Protein AF-A0A329S302-F1 (afdb_monomer)

Sequence (84 aa):
MLMQMMAVQQKAMQHQQQQLQAFLEHQTRAQNELFEKQARASRQRSKAGPPKLNGTAKEDLELWRFQIEAHFSSYAVERDSNDS

Mean predicted aligned error: 14.02 Å

Organism: NCBI:txid29920

Solvent-accessible surface area (backbone atoms only — not comparable to full-atom values): 4965 Å² total; per-residue (Å²): 108,69,70,58,53,50,53,51,52,52,51,51,51,53,51,51,51,52,53,52,50,55,48,50,55,50,50,52,52,55,50,49,53,52,50,50,53,51,52,50,53,54,51,50,56,54,70,45,75,76,81,81,85,87,86,52,96,84,62,58,65,67,62,50,50,52,53,43,53,58,43,53,59,60,58,62,58,56,58,66,63,73,76,112

Radius of gyration: 26.3 Å; Cα contacts (8 Å, |Δi|>4): 14; chains: 1; bounding box: 63×18×69 Å

Secon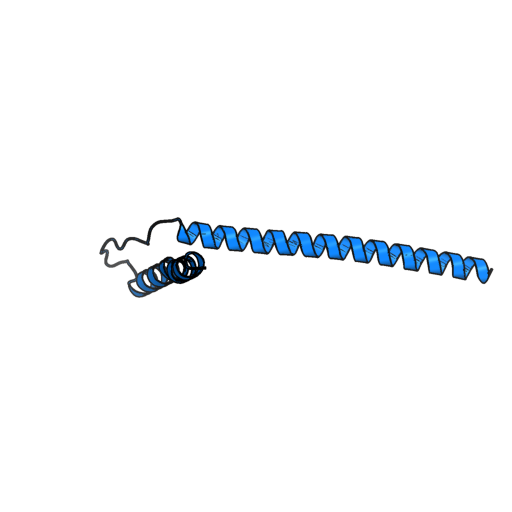dary structure (DSSP, 8-state):
-HHHHHHHHHHHHHHHHHHHHHHHHHHHHHHHHHHHHHHHHHHHHHHSPPPPP---TT--HHHHHHHHHHHHHHHHHHHHHT--

pLDDT: mean 79.04, std 13.25, range [45.03, 95.69]

Structure (mmCIF, N/CA/C/O backbone):
data_AF-A0A329S302-F1
#
_entry.id   AF-A0A329S302-F1
#
loop_
_atom_site.group_PDB
_atom_site.id
_atom_site.type_symbol
_atom_site.label_atom_id
_atom_site.label_alt_id
_atom_site.label_comp_id
_atom_site.label_asym_id
_atom_site.label_entity_id
_atom_site.label_seq_id
_atom_site.pdbx_PDB_ins_code
_atom_site.Cartn_x
_atom_site.Cartn_y
_atom_site.Cartn_z
_atom_site.occupancy
_atom_site.B_iso_or_equiv
_atom_site.auth_seq_id
_atom_site.auth_comp_id
_atom_site.auth_asym_id
_atom_site.auth_atom_id
_atom_site.pdbx_PDB_model_num
ATOM 1 N N . MET A 1 1 ? 43.345 -5.159 -35.232 1.00 71.25 1 MET A N 1
ATOM 2 C CA . MET A 1 1 ? 43.089 -5.272 -33.775 1.00 71.25 1 MET A CA 1
ATOM 3 C C . MET A 1 1 ? 42.148 -4.194 -33.242 1.00 71.25 1 MET A C 1
ATOM 5 O O . MET A 1 1 ? 41.146 -4.567 -32.654 1.00 71.25 1 MET A O 1
ATOM 9 N N . LEU A 1 2 ? 42.393 -2.896 -33.473 1.00 83.12 2 LEU A N 1
ATOM 10 C CA . LEU A 1 2 ? 41.554 -1.790 -32.958 1.00 83.12 2 LEU A CA 1
ATOM 11 C C . LEU A 1 2 ? 40.049 -1.916 -33.272 1.00 83.12 2 LEU A C 1
ATOM 13 O O . LEU A 1 2 ? 39.223 -1.803 -32.374 1.00 83.12 2 LEU A O 1
ATOM 17 N N . MET A 1 3 ? 39.695 -2.239 -34.519 1.00 82.00 3 MET A N 1
ATOM 18 C CA . MET A 1 3 ? 38.298 -2.442 -34.945 1.00 82.00 3 MET A CA 1
ATOM 19 C C . MET A 1 3 ? 37.604 -3.594 -34.199 1.00 82.00 3 MET A C 1
ATOM 21 O O . MET A 1 3 ? 36.430 -3.510 -33.857 1.00 82.00 3 MET A O 1
ATOM 25 N N . GLN A 1 4 ? 38.350 -4.665 -33.915 1.00 79.31 4 GLN A N 1
ATOM 26 C CA . GLN A 1 4 ? 37.842 -5.834 -33.201 1.00 79.31 4 GLN A CA 1
ATOM 27 C C . GLN A 1 4 ? 37.665 -5.528 -31.708 1.00 79.31 4 GLN A C 1
ATOM 29 O O . GLN A 1 4 ? 36.668 -5.931 -31.119 1.00 79.31 4 GLN A O 1
ATOM 34 N N . MET A 1 5 ? 38.574 -4.743 -31.121 1.00 84.75 5 MET A N 1
ATOM 35 C CA . MET A 1 5 ? 38.457 -4.267 -29.741 1.00 84.75 5 MET A CA 1
ATOM 36 C C . MET A 1 5 ? 37.239 -3.345 -29.562 1.00 84.75 5 MET A C 1
ATOM 38 O O . MET A 1 5 ? 36.469 -3.536 -28.625 1.00 84.75 5 MET A O 1
ATOM 42 N N . MET A 1 6 ? 37.003 -2.421 -30.504 1.00 85.94 6 MET A N 1
ATOM 43 C CA . MET A 1 6 ? 35.805 -1.570 -30.511 1.00 85.94 6 MET A CA 1
ATOM 44 C C . MET A 1 6 ? 34.517 -2.392 -30.630 1.00 85.94 6 MET A C 1
ATOM 46 O O . MET A 1 6 ? 33.575 -2.164 -29.879 1.00 85.94 6 MET A O 1
ATOM 50 N N . ALA A 1 7 ? 34.482 -3.389 -31.520 1.00 85.50 7 ALA A N 1
ATOM 51 C CA . ALA A 1 7 ? 33.313 -4.252 -31.685 1.00 85.50 7 ALA A CA 1
ATOM 52 C C . ALA A 1 7 ? 33.009 -5.083 -30.424 1.00 85.50 7 ALA A C 1
ATOM 54 O O . ALA A 1 7 ? 31.846 -5.263 -30.059 1.00 85.50 7 ALA A O 1
ATOM 55 N N . VAL A 1 8 ? 34.045 -5.572 -29.735 1.00 88.25 8 VAL A N 1
ATOM 56 C CA . VAL A 1 8 ? 33.896 -6.281 -28.455 1.00 88.25 8 VAL A CA 1
ATOM 57 C C . VAL A 1 8 ? 33.400 -5.333 -27.364 1.00 88.25 8 VAL A C 1
ATOM 59 O O . VAL A 1 8 ? 32.469 -5.681 -26.641 1.00 88.25 8 VAL A O 1
ATOM 62 N N . GLN A 1 9 ? 33.950 -4.120 -27.280 1.00 85.94 9 GLN A N 1
ATOM 63 C CA . GLN A 1 9 ? 33.516 -3.107 -26.316 1.00 85.94 9 GLN A CA 1
ATOM 64 C C . GLN A 1 9 ? 32.054 -2.696 -26.541 1.00 85.94 9 GLN A C 1
ATOM 66 O O . GLN A 1 9 ? 31.286 -2.584 -25.587 1.00 85.94 9 GLN A O 1
ATOM 71 N N . GLN A 1 10 ? 31.644 -2.533 -27.798 1.00 86.19 10 GLN A N 1
ATOM 72 C CA . GLN A 1 10 ? 30.276 -2.170 -28.157 1.00 86.19 10 GLN A CA 1
ATOM 73 C C . GLN A 1 10 ? 29.283 -3.287 -27.798 1.00 86.19 10 GLN A C 1
ATOM 75 O O . GLN A 1 10 ? 28.231 -3.012 -27.222 1.00 86.19 10 GLN A O 1
ATOM 80 N N . LYS A 1 11 ? 29.647 -4.555 -28.042 1.00 85.69 11 LYS A N 1
ATOM 81 C CA . LYS A 1 11 ? 28.854 -5.713 -27.596 1.00 85.69 11 LYS A CA 1
ATOM 82 C C . LYS A 1 11 ? 28.768 -5.812 -26.074 1.00 85.69 11 LYS A C 1
ATOM 84 O O . LYS A 1 11 ? 27.692 -6.085 -25.552 1.00 85.69 11 LYS A O 1
ATOM 89 N N . ALA A 1 12 ? 29.870 -5.575 -25.364 1.00 87.88 12 ALA A N 1
ATOM 90 C CA . ALA A 1 12 ? 29.884 -5.591 -23.903 1.00 87.88 12 ALA A CA 1
ATOM 91 C C . ALA A 1 12 ? 28.963 -4.507 -23.321 1.00 87.88 12 ALA A C 1
ATOM 93 O O . ALA A 1 12 ? 28.188 -4.785 -22.410 1.00 87.88 12 ALA A O 1
ATOM 94 N N . MET A 1 13 ? 28.980 -3.305 -23.903 1.00 88.50 13 MET A N 1
ATOM 95 C CA . MET A 1 13 ? 28.116 -2.200 -23.488 1.00 88.50 13 MET A CA 1
ATOM 96 C C . MET A 1 13 ? 26.632 -2.501 -23.748 1.00 88.50 13 MET A C 1
ATOM 98 O O . MET A 1 13 ? 25.799 -2.276 -22.872 1.00 88.50 13 MET A O 1
ATOM 102 N N . GLN A 1 14 ? 26.294 -3.073 -24.909 1.00 89.19 14 GLN A N 1
ATOM 103 C CA . GLN A 1 14 ? 24.923 -3.510 -25.205 1.00 89.19 14 GLN A 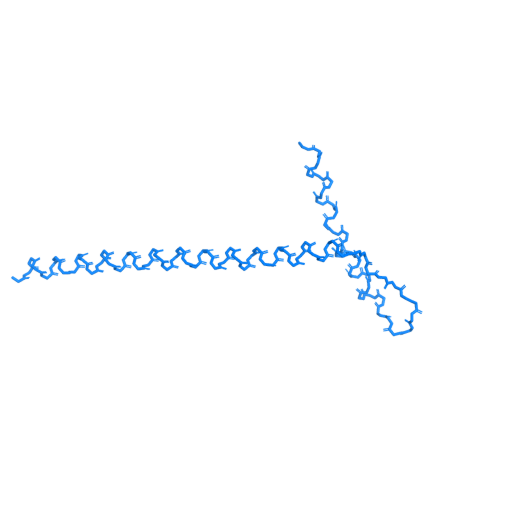CA 1
ATOM 104 C C . GLN A 1 14 ? 24.447 -4.596 -24.235 1.00 89.19 14 GLN A C 1
ATOM 106 O O . GLN A 1 14 ? 23.328 -4.531 -23.729 1.00 89.19 14 GLN A O 1
ATOM 111 N N . HIS A 1 15 ? 25.307 -5.568 -23.931 1.00 89.88 15 HIS A N 1
ATOM 112 C CA . HIS A 1 15 ? 24.977 -6.635 -22.993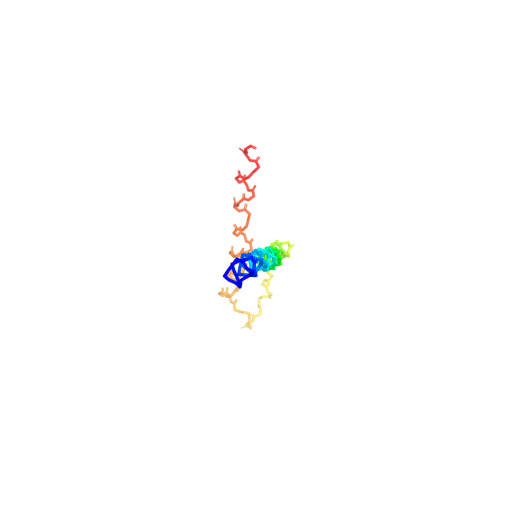 1.00 89.88 15 HIS A CA 1
ATOM 113 C C . HIS A 1 15 ? 24.766 -6.098 -21.571 1.00 89.88 15 HIS A C 1
ATOM 115 O O . HIS A 1 15 ? 23.800 -6.463 -20.907 1.00 89.88 15 HIS A O 1
ATOM 121 N N . GLN A 1 16 ? 25.618 -5.173 -21.124 1.00 90.25 16 GLN A N 1
ATOM 122 C CA . GLN A 1 16 ? 25.472 -4.517 -19.826 1.00 90.25 16 GLN A CA 1
ATOM 123 C C . GLN A 1 16 ? 24.169 -3.710 -19.739 1.00 90.25 16 GLN A C 1
ATOM 125 O O . GLN A 1 16 ? 23.490 -3.750 -18.715 1.00 90.25 16 GLN A O 1
ATOM 130 N N . GLN A 1 17 ? 23.788 -3.014 -20.813 1.00 91.19 17 GLN A N 1
ATOM 131 C CA . GLN A 1 17 ? 22.535 -2.261 -20.854 1.00 91.19 17 GLN A CA 1
ATOM 132 C C . GLN A 1 17 ? 21.314 -3.188 -20.744 1.00 91.19 17 GLN A C 1
ATOM 134 O O . GLN A 1 17 ? 20.393 -2.892 -19.987 1.00 91.19 17 GLN A O 1
ATOM 139 N N . GLN A 1 18 ? 21.335 -4.338 -21.425 1.00 92.50 18 GLN A N 1
ATOM 140 C CA . GLN A 1 18 ? 20.273 -5.345 -21.320 1.00 92.50 18 GLN A CA 1
ATOM 141 C C . GLN A 1 18 ? 20.176 -5.945 -19.912 1.00 92.50 18 GLN A C 1
ATOM 143 O O . GLN A 1 18 ? 19.076 -6.113 -19.388 1.00 92.50 18 GLN A O 1
ATOM 148 N N . GLN A 1 19 ? 21.312 -6.230 -19.271 1.00 91.38 19 GLN A N 1
ATOM 149 C CA . GLN A 1 19 ? 21.330 -6.713 -17.887 1.00 91.38 19 GLN A CA 1
ATOM 150 C C . GLN A 1 19 ? 20.770 -5.671 -16.913 1.00 91.38 19 GLN A C 1
ATOM 152 O O . GLN A 1 19 ? 19.970 -6.012 -16.043 1.00 91.38 19 GLN A O 1
ATOM 157 N N . LEU A 1 20 ? 21.149 -4.399 -17.078 1.00 94.31 20 LEU A N 1
ATOM 158 C CA . LEU A 1 20 ? 20.626 -3.307 -16.259 1.00 94.31 20 LEU A CA 1
ATOM 159 C C . LEU A 1 20 ? 19.111 -3.157 -16.434 1.00 94.31 20 LEU A C 1
ATOM 161 O O . LEU A 1 20 ? 18.394 -3.005 -15.449 1.00 94.31 20 LEU A O 1
ATOM 165 N N . GLN A 1 21 ? 18.618 -3.237 -17.671 1.00 94.38 21 GLN A N 1
ATOM 166 C CA . GLN A 1 21 ? 17.189 -3.162 -17.957 1.00 94.38 21 GLN A CA 1
ATOM 167 C C . GLN A 1 21 ? 16.418 -4.306 -17.287 1.00 94.38 21 GLN A C 1
ATOM 169 O O . GLN A 1 21 ? 15.443 -4.055 -16.582 1.00 94.38 21 GLN A O 1
ATOM 174 N N . ALA A 1 22 ? 16.894 -5.546 -17.428 1.00 93.50 22 ALA A N 1
ATOM 175 C CA . ALA A 1 22 ? 16.279 -6.705 -16.784 1.00 93.50 22 ALA A CA 1
ATOM 176 C C . ALA A 1 22 ? 16.274 -6.578 -15.249 1.00 93.50 22 ALA A C 1
ATOM 178 O O . ALA A 1 22 ? 15.295 -6.935 -14.590 1.00 93.50 22 ALA A O 1
ATOM 179 N N . PHE A 1 23 ? 17.347 -6.030 -14.673 1.00 95.69 23 PHE A N 1
ATOM 180 C CA . PHE A 1 23 ? 17.427 -5.763 -13.240 1.00 95.69 23 PHE A CA 1
ATOM 181 C C . PHE A 1 23 ? 16.405 -4.713 -12.786 1.00 95.69 23 PHE A C 1
ATOM 183 O O . PHE A 1 23 ? 15.711 -4.932 -11.794 1.00 95.69 23 PHE A O 1
ATOM 190 N N . LEU A 1 24 ? 16.274 -3.601 -13.515 1.00 94.88 24 LEU A N 1
ATOM 191 C C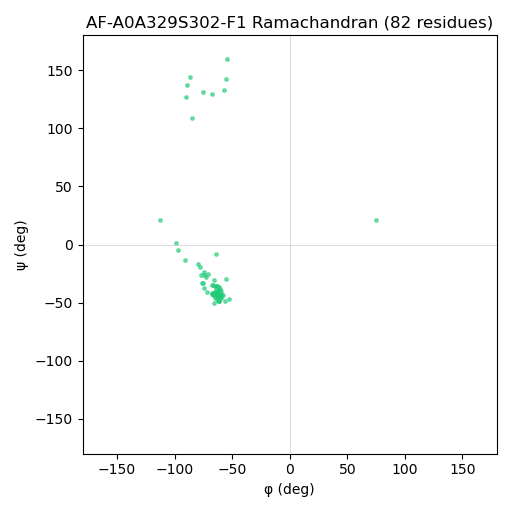A . LEU A 1 24 ? 15.301 -2.551 -13.204 1.00 94.88 24 LEU A CA 1
ATOM 192 C C . LEU A 1 24 ? 13.864 -3.073 -13.285 1.00 94.88 24 LEU A C 1
ATOM 194 O O . LEU A 1 24 ? 13.080 -2.847 -12.367 1.00 94.88 24 LEU A O 1
ATOM 198 N N . GLU A 1 25 ? 13.530 -3.838 -14.325 1.00 94.00 25 GLU A N 1
ATOM 199 C CA . GLU A 1 25 ? 12.208 -4.459 -14.454 1.00 94.00 25 GLU A CA 1
ATOM 200 C C . GLU A 1 25 ? 11.900 -5.394 -13.279 1.00 94.00 25 GLU A C 1
ATOM 202 O O . GLU A 1 25 ? 10.793 -5.372 -12.731 1.00 94.00 25 GLU A O 1
ATOM 207 N N . HIS A 1 26 ? 12.881 -6.195 -12.856 1.00 92.31 26 HIS A N 1
ATOM 208 C CA . HIS A 1 26 ? 12.733 -7.066 -11.695 1.00 92.31 26 HIS A CA 1
ATOM 209 C C . HIS A 1 26 ? 12.551 -6.263 -10.400 1.00 92.31 26 HIS A C 1
ATOM 211 O O . HIS A 1 26 ? 11.667 -6.575 -9.601 1.00 92.31 26 HIS A O 1
ATOM 217 N N . GLN A 1 27 ? 13.334 -5.197 -10.213 1.00 92.25 27 GLN A N 1
ATOM 218 C CA . GLN A 1 27 ? 13.228 -4.314 -9.055 1.00 92.25 27 GLN A CA 1
ATOM 219 C C . GLN A 1 27 ? 11.840 -3.666 -8.973 1.00 92.25 27 GLN A C 1
ATOM 221 O O . GLN A 1 27 ? 11.226 -3.680 -7.906 1.00 92.25 27 GLN A O 1
ATOM 226 N N . THR A 1 28 ? 11.313 -3.143 -10.085 1.00 90.50 28 THR A N 1
ATOM 227 C CA . THR A 1 28 ? 9.973 -2.540 -10.130 1.00 90.50 28 THR A CA 1
ATOM 228 C C . THR A 1 28 ? 8.891 -3.556 -9.775 1.00 90.50 28 THR A C 1
ATOM 230 O O . THR A 1 28 ? 8.002 -3.247 -8.982 1.00 90.50 28 THR A O 1
ATOM 233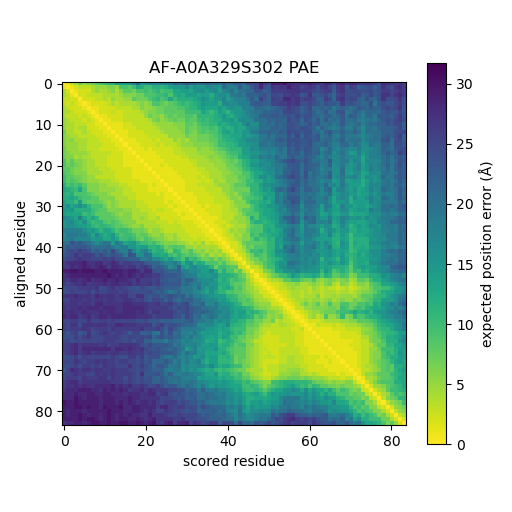 N N . ARG A 1 29 ? 8.974 -4.786 -10.300 1.00 91.62 29 ARG A N 1
ATOM 234 C CA . ARG A 1 29 ? 8.020 -5.855 -9.958 1.00 91.62 29 ARG A CA 1
ATOM 235 C C . ARG A 1 29 ? 8.053 -6.187 -8.471 1.00 91.62 29 ARG A C 1
ATOM 237 O O . ARG A 1 29 ? 7.004 -6.195 -7.836 1.00 91.62 29 ARG A O 1
ATOM 244 N N . ALA A 1 30 ? 9.243 -6.381 -7.905 1.00 91.12 30 ALA A N 1
ATOM 245 C CA . ALA A 1 30 ? 9.399 -6.667 -6.483 1.00 91.12 30 ALA A CA 1
ATOM 246 C C . ALA A 1 30 ? 8.841 -5.535 -5.601 1.00 91.12 30 ALA A C 1
ATOM 248 O O . ALA A 1 30 ? 8.185 -5.800 -4.593 1.00 91.12 30 ALA A O 1
ATOM 249 N N . GLN A 1 31 ? 9.054 -4.274 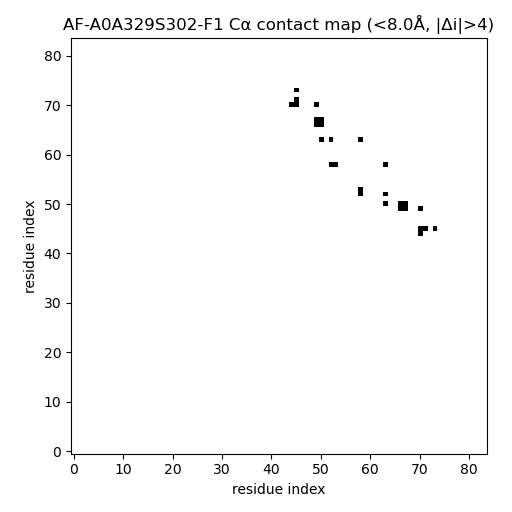-5.995 1.00 86.56 31 GLN A N 1
ATOM 250 C CA . GLN A 1 31 ? 8.525 -3.124 -5.262 1.00 86.56 31 GLN A CA 1
ATOM 251 C C . GLN A 1 31 ? 6.991 -3.068 -5.322 1.00 86.56 31 GLN A C 1
ATOM 253 O O . GLN A 1 31 ? 6.343 -2.869 -4.294 1.00 86.56 31 GLN A O 1
ATOM 258 N N . ASN A 1 32 ? 6.409 -3.322 -6.498 1.00 85.75 32 ASN A N 1
ATOM 259 C CA . ASN A 1 32 ? 4.959 -3.382 -6.676 1.00 85.75 32 ASN A CA 1
ATOM 260 C C . ASN A 1 32 ? 4.332 -4.512 -5.851 1.00 85.75 32 ASN A C 1
ATOM 262 O O . ASN A 1 32 ? 3.320 -4.290 -5.192 1.00 85.75 32 ASN A O 1
ATOM 266 N N . GLU A 1 33 ? 4.943 -5.699 -5.819 1.00 86.94 33 GLU A N 1
ATOM 267 C CA . GLU A 1 33 ? 4.465 -6.813 -4.992 1.00 86.94 33 GLU A CA 1
ATOM 268 C C . GLU A 1 33 ? 4.505 -6.486 -3.492 1.00 86.94 33 GLU A C 1
ATOM 270 O O . GLU A 1 33 ? 3.591 -6.848 -2.747 1.00 86.94 33 GLU A O 1
ATOM 275 N N . LEU A 1 34 ? 5.554 -5.799 -3.031 1.00 86.69 34 LEU A N 1
ATOM 276 C CA . LEU A 1 34 ? 5.677 -5.325 -1.650 1.00 86.69 34 LEU A CA 1
ATOM 277 C C . LEU A 1 34 ? 4.575 -4.323 -1.303 1.00 86.69 34 LEU A C 1
ATOM 279 O O . LEU A 1 34 ? 3.892 -4.484 -0.286 1.00 86.69 34 LEU A O 1
ATOM 283 N N . PHE A 1 35 ? 4.367 -3.333 -2.171 1.00 82.56 35 PHE A N 1
ATOM 284 C CA . PHE A 1 35 ? 3.314 -2.339 -2.001 1.00 82.56 35 PHE A CA 1
ATOM 285 C C . PHE A 1 35 ? 1.928 -2.988 -2.003 1.00 82.56 35 PHE A C 1
ATOM 287 O O . PHE A 1 35 ? 1.106 -2.702 -1.135 1.00 82.56 35 PHE A O 1
ATOM 294 N N . GLU A 1 36 ? 1.673 -3.926 -2.915 1.00 82.12 36 GLU A N 1
ATOM 295 C CA . GLU A 1 36 ? 0.395 -4.626 -2.990 1.00 82.12 36 GLU A CA 1
ATOM 296 C C . GLU A 1 36 ? 0.144 -5.490 -1.746 1.00 82.12 36 GLU A C 1
ATOM 298 O O . GLU A 1 36 ? -0.963 -5.482 -1.202 1.00 82.12 36 GLU A O 1
ATOM 303 N N . LYS A 1 37 ? 1.164 -6.186 -1.227 1.00 77.19 37 LYS A N 1
ATOM 304 C CA . LYS A 1 37 ? 1.067 -6.930 0.042 1.00 77.19 37 LYS A CA 1
ATOM 305 C C . LYS A 1 37 ? 0.731 -6.007 1.214 1.00 77.19 37 LYS A C 1
ATOM 307 O O . LYS A 1 37 ? -0.141 -6.340 2.018 1.00 77.19 37 LYS A O 1
ATOM 312 N N . GLN A 1 38 ? 1.365 -4.838 1.296 1.00 71.69 38 GLN A N 1
ATOM 313 C CA . GLN A 1 38 ? 1.094 -3.856 2.347 1.00 71.69 38 GLN A CA 1
ATOM 314 C C . GLN A 1 38 ? -0.308 -3.241 2.213 1.00 71.69 38 GLN A C 1
ATOM 316 O O . GLN A 1 38 ? -1.036 -3.132 3.202 1.00 71.69 38 GLN A O 1
ATOM 321 N N . ALA A 1 39 ? -0.728 -2.911 0.992 1.00 69.31 39 ALA A N 1
ATOM 322 C CA . ALA A 1 39 ? -2.065 -2.405 0.705 1.00 69.31 39 ALA A CA 1
ATOM 323 C C . ALA A 1 39 ? -3.147 -3.441 1.049 1.00 69.31 39 ALA A C 1
ATOM 325 O O . ALA A 1 39 ? -4.156 -3.102 1.669 1.00 69.31 39 ALA A O 1
ATOM 326 N N . ARG A 1 40 ? -2.927 -4.721 0.719 1.00 67.31 40 ARG A N 1
ATOM 327 C CA . ARG A 1 40 ? -3.819 -5.828 1.104 1.00 67.31 40 ARG A CA 1
ATOM 328 C C . ARG A 1 40 ? -3.895 -5.988 2.624 1.00 67.31 40 ARG A C 1
ATOM 330 O O . ARG A 1 40 ? -4.999 -6.126 3.143 1.00 67.31 40 ARG A O 1
ATOM 337 N N . ALA A 1 41 ? -2.774 -5.905 3.343 1.00 62.91 41 ALA A N 1
ATOM 338 C CA . ALA A 1 41 ? -2.761 -5.958 4.808 1.00 62.91 41 ALA A CA 1
ATOM 339 C C . ALA A 1 41 ? -3.529 -4.783 5.446 1.00 62.91 41 ALA A C 1
ATOM 341 O O . ALA A 1 41 ? -4.280 -4.979 6.402 1.00 62.91 41 ALA A O 1
ATOM 342 N N . SER A 1 42 ? -3.401 -3.579 4.882 1.00 59.56 42 SER A N 1
ATOM 343 C CA . SER A 1 42 ? -4.177 -2.403 5.296 1.00 59.56 42 SER A CA 1
ATOM 344 C C . SER A 1 42 ? -5.682 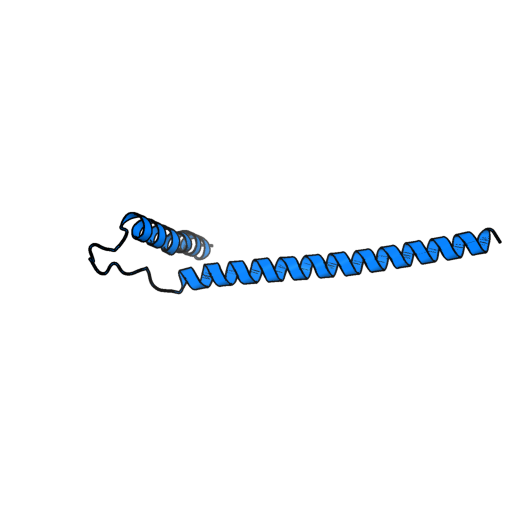-2.597 5.055 1.00 59.56 42 SER A C 1
ATOM 346 O O . SER A 1 42 ? -6.491 -2.439 5.969 1.00 59.56 42 SER A O 1
ATOM 348 N N . ARG A 1 43 ? -6.069 -3.074 3.862 1.00 60.28 43 ARG A N 1
ATOM 349 C CA . ARG A 1 43 ? -7.471 -3.383 3.523 1.00 60.28 43 ARG A CA 1
ATOM 350 C C . ARG A 1 43 ? -8.065 -4.497 4.389 1.00 60.28 43 ARG A C 1
ATOM 352 O O . ARG A 1 43 ? -9.240 -4.437 4.735 1.00 60.28 43 ARG A O 1
ATOM 359 N N . GLN A 1 44 ? -7.282 -5.508 4.770 1.00 59.34 44 GLN A N 1
ATOM 360 C CA . GLN A 1 44 ? -7.751 -6.557 5.683 1.00 59.34 44 GLN A CA 1
ATOM 361 C C . GLN A 1 44 ? -8.003 -6.038 7.104 1.00 59.34 44 GLN A C 1
ATOM 363 O O . GLN A 1 44 ? -8.971 -6.473 7.724 1.00 59.34 44 GLN A O 1
ATOM 368 N N . ARG A 1 45 ? -7.216 -5.071 7.600 1.00 59.06 45 ARG A N 1
ATOM 369 C CA . ARG A 1 45 ? -7.516 -4.382 8.872 1.00 59.06 45 ARG A CA 1
ATOM 370 C C . ARG A 1 45 ? -8.800 -3.549 8.814 1.00 59.06 45 ARG A C 1
ATOM 372 O O . ARG A 1 45 ? -9.466 -3.419 9.833 1.00 59.06 45 ARG A O 1
ATOM 379 N N . SER A 1 46 ? -9.152 -3.019 7.643 1.00 58.28 46 SER A N 1
ATOM 380 C CA . SER A 1 46 ? -10.419 -2.305 7.428 1.00 58.28 46 SER A CA 1
ATOM 381 C C . SER A 1 46 ? -11.624 -3.262 7.302 1.00 58.28 46 SER A C 1
ATOM 383 O O . SER A 1 46 ? -12.705 -2.957 7.791 1.00 58.28 46 SER A O 1
ATOM 385 N N . LYS A 1 47 ? -11.447 -4.472 6.742 1.00 58.66 47 LYS A N 1
ATOM 386 C CA . LYS A 1 47 ? -12.514 -5.499 6.672 1.00 58.66 47 LYS A CA 1
ATOM 387 C C . LYS A 1 47 ? -12.782 -6.244 7.982 1.00 58.66 47 LYS A C 1
ATOM 389 O O . LYS A 1 47 ? -13.874 -6.785 8.154 1.00 58.66 47 LYS A O 1
ATOM 394 N N . ALA A 1 48 ? -11.799 -6.346 8.872 1.00 65.06 48 ALA A N 1
ATOM 395 C CA . ALA A 1 48 ? -12.037 -6.853 10.218 1.00 65.06 48 ALA A CA 1
ATOM 396 C C . ALA A 1 48 ? -12.907 -5.836 10.966 1.00 65.06 48 ALA A C 1
ATOM 398 O O . ALA A 1 48 ? -12.582 -4.658 10.945 1.00 65.06 48 ALA A O 1
ATOM 399 N N . GLY A 1 49 ? -14.005 -6.268 11.595 1.00 71.12 49 GLY A N 1
ATOM 400 C CA . GLY A 1 49 ? -14.878 -5.358 12.345 1.00 71.12 49 GLY A CA 1
ATOM 401 C C . GLY A 1 49 ? -14.112 -4.553 13.408 1.00 71.12 49 GLY A C 1
ATOM 402 O O . GLY A 1 49 ? -13.022 -4.969 13.817 1.00 71.12 49 GLY A O 1
ATOM 403 N N . PRO A 1 50 ? -14.668 -3.420 13.870 1.00 79.50 50 PRO A N 1
ATOM 404 C CA . PRO A 1 50 ? -13.987 -2.559 14.825 1.00 79.50 50 PRO A CA 1
ATOM 405 C C . PRO A 1 50 ? -13.579 -3.356 16.074 1.00 79.50 50 PRO A C 1
ATOM 407 O O . PRO A 1 50 ? -14.321 -4.249 16.510 1.00 79.50 50 PRO A O 1
ATOM 410 N N . PRO A 1 51 ? -12.404 -3.061 16.654 1.00 82.44 51 PRO A N 1
ATOM 411 C CA . PRO A 1 51 ? -11.939 -3.739 17.856 1.00 82.44 51 PRO A CA 1
ATOM 412 C C . PRO A 1 51 ? -12.971 -3.567 18.977 1.00 82.44 51 PRO A C 1
ATOM 414 O O . PRO A 1 51 ? -13.482 -2.472 19.218 1.00 82.44 51 PRO A O 1
ATOM 417 N N . LYS A 1 52 ? -13.301 -4.664 19.662 1.00 84.12 52 LYS A N 1
ATOM 418 C CA . LYS A 1 52 ? -14.270 -4.659 20.763 1.00 84.12 52 LYS A CA 1
ATOM 419 C C . LYS A 1 52 ? -13.560 -4.381 22.080 1.00 84.12 52 LYS A C 1
ATOM 421 O O . LYS A 1 52 ? -12.513 -4.966 22.338 1.00 84.12 52 LYS A O 1
ATOM 426 N N . LEU A 1 53 ? -14.168 -3.535 22.904 1.00 85.69 53 LEU A N 1
ATOM 427 C CA . LEU A 1 53 ? -13.776 -3.344 24.294 1.00 85.69 53 LEU A CA 1
ATOM 428 C C . LEU A 1 53 ? -14.563 -4.333 25.162 1.00 85.69 53 LEU A C 1
ATOM 430 O O . LEU A 1 53 ? -15.791 -4.376 25.079 1.00 85.69 53 LEU A O 1
ATOM 434 N N . ASN A 1 54 ? -13.877 -5.125 25.981 1.00 87.00 54 ASN A N 1
ATOM 435 C CA . ASN A 1 54 ? -14.490 -6.136 26.847 1.00 87.00 54 ASN A CA 1
ATOM 436 C C . ASN A 1 54 ? -14.709 -5.636 28.286 1.00 87.00 54 ASN A C 1
ATOM 438 O O . ASN A 1 54 ? -15.314 -6.340 29.092 1.00 87.00 54 ASN A O 1
ATOM 442 N N . GLY A 1 55 ? -14.247 -4.424 28.611 1.00 82.62 55 GLY A N 1
ATOM 443 C CA . GLY A 1 55 ? -14.435 -3.784 29.916 1.00 82.62 55 GLY A CA 1
ATOM 444 C C . GLY A 1 55 ? -13.556 -4.361 31.030 1.00 82.62 55 GLY A C 1
ATOM 445 O O . GLY A 1 55 ? -13.876 -4.226 32.208 1.00 82.62 55 GLY A O 1
ATOM 446 N N . THR A 1 56 ? -12.461 -5.031 30.680 1.00 86.56 56 THR A N 1
ATOM 447 C CA . THR A 1 56 ? -11.524 -5.624 31.636 1.00 86.56 56 THR A CA 1
ATOM 448 C C . THR A 1 56 ? -10.476 -4.603 32.080 1.00 86.56 56 THR A C 1
ATOM 450 O O . THR A 1 56 ? -9.982 -3.817 31.280 1.00 86.56 56 THR A O 1
ATOM 453 N N . ALA A 1 57 ? -10.051 -4.650 33.346 1.00 81.06 57 ALA A N 1
ATOM 454 C CA . ALA A 1 57 ? -9.038 -3.728 33.886 1.00 81.06 57 ALA A CA 1
ATOM 455 C C . ALA A 1 57 ? -7.640 -3.857 33.237 1.00 81.06 57 ALA A C 1
ATOM 457 O O . ALA A 1 57 ? -6.748 -3.064 33.521 1.00 81.06 57 ALA A O 1
ATOM 458 N N . LYS A 1 58 ? -7.436 -4.878 32.397 1.00 84.44 58 LYS A N 1
ATOM 459 C CA . LYS A 1 58 ? -6.203 -5.119 31.637 1.00 84.44 58 LYS A CA 1
ATOM 460 C C . LYS A 1 58 ? -6.227 -4.447 30.259 1.00 84.44 58 LYS A C 1
ATOM 462 O O . LYS A 1 58 ? -5.196 -4.398 29.594 1.00 84.44 58 LYS A O 1
ATOM 467 N N . GLU A 1 59 ? -7.388 -3.982 29.805 1.00 84.69 59 GLU A N 1
ATOM 468 C CA . GLU A 1 59 ? -7.507 -3.323 28.511 1.00 84.69 59 GLU A CA 1
ATOM 469 C C . GLU A 1 59 ? -6.952 -1.903 28.561 1.00 84.69 59 GLU A C 1
ATOM 471 O O . GLU A 1 59 ? -7.278 -1.105 29.437 1.00 84.69 59 GLU A O 1
ATOM 476 N N . ASP A 1 60 ? -6.108 -1.603 27.582 1.00 89.31 60 ASP A N 1
ATOM 477 C CA . ASP A 1 60 ? -5.566 -0.274 27.367 1.00 89.31 60 ASP A CA 1
ATOM 478 C C . ASP A 1 60 ? -6.566 0.539 26.531 1.00 89.31 60 ASP A C 1
ATOM 480 O O . ASP A 1 60 ? -6.778 0.278 25.341 1.00 89.31 60 ASP A O 1
ATOM 484 N N . LEU A 1 61 ? -7.209 1.506 27.188 1.00 87.38 61 LEU A N 1
ATOM 485 C CA . LEU A 1 61 ? -8.206 2.386 26.577 1.00 87.38 61 LEU A CA 1
ATOM 486 C C . LEU A 1 61 ? -7.609 3.262 25.471 1.00 87.38 61 LEU A C 1
ATOM 488 O O . LEU A 1 61 ? -8.277 3.500 24.464 1.00 87.38 61 LEU A O 1
ATOM 492 N N . GLU A 1 62 ? -6.361 3.702 25.626 1.00 89.25 62 GLU A N 1
ATOM 493 C CA . GLU A 1 62 ? -5.684 4.553 24.646 1.00 89.25 62 GLU A CA 1
ATOM 494 C C . GLU A 1 62 ? -5.325 3.746 23.399 1.00 89.25 62 GLU A C 1
ATOM 496 O O . GLU A 1 62 ? -5.550 4.188 22.268 1.00 89.25 62 GLU A O 1
ATOM 501 N N . LEU A 1 63 ? -4.857 2.511 23.594 1.00 87.88 63 LEU A N 1
ATOM 502 C CA . LEU A 1 63 ? -4.600 1.594 22.489 1.00 87.88 63 LEU A CA 1
ATOM 503 C C . LEU A 1 63 ? -5.887 1.252 21.725 1.00 87.88 63 LEU A C 1
ATOM 505 O O . LEU A 1 63 ? -5.886 1.243 20.492 1.00 87.88 63 LEU A O 1
ATOM 509 N N . TRP A 1 64 ? -6.989 0.989 22.432 1.00 88.19 64 TRP A N 1
ATOM 510 C CA . TRP A 1 64 ? -8.282 0.712 21.802 1.00 88.19 64 TRP A CA 1
ATOM 511 C C . TRP A 1 64 ? -8.811 1.922 21.020 1.00 88.19 64 TRP A C 1
ATOM 513 O O . TRP A 1 64 ? -9.229 1.771 19.868 1.00 88.19 64 TRP A O 1
ATOM 523 N N . ARG A 1 65 ? -8.723 3.130 21.599 1.00 86.31 65 ARG A N 1
ATOM 524 C CA . ARG A 1 65 ? -9.091 4.396 20.944 1.00 86.31 65 ARG A CA 1
ATOM 525 C C . ARG A 1 65 ? -8.316 4.588 19.640 1.00 86.31 65 ARG A C 1
ATOM 527 O O . ARG A 1 65 ? -8.931 4.828 18.602 1.00 86.31 65 ARG A O 1
ATOM 534 N N . PHE A 1 66 ? -6.996 4.395 19.669 1.00 86.56 66 PHE A N 1
ATOM 535 C CA . PHE A 1 66 ? -6.148 4.482 18.477 1.00 86.56 66 PHE A CA 1
ATOM 536 C C . PHE A 1 66 ? -6.560 3.477 17.389 1.00 86.56 66 PHE A C 1
ATOM 538 O O . PHE A 1 66 ? -6.651 3.824 16.211 1.00 86.56 66 PHE A O 1
ATOM 545 N N . GLN A 1 67 ? -6.842 2.226 17.766 1.00 83.75 67 GLN A N 1
ATOM 546 C CA . GLN A 1 67 ? -7.248 1.190 16.812 1.00 83.75 67 GLN A CA 1
ATOM 547 C C . GLN A 1 67 ? -8.620 1.475 16.178 1.00 83.75 67 GLN A C 1
ATOM 549 O O . GLN A 1 67 ? -8.808 1.185 14.994 1.00 83.75 67 GLN A O 1
ATOM 554 N N . ILE A 1 68 ? -9.559 2.064 16.927 1.00 86.12 68 ILE A N 1
ATOM 555 C CA . ILE A 1 68 ? -10.849 2.527 16.396 1.00 86.12 68 ILE A CA 1
ATOM 556 C C . ILE A 1 68 ? -10.668 3.673 15.402 1.00 86.12 68 ILE A C 1
ATOM 558 O O . ILE A 1 68 ? -11.201 3.599 14.295 1.00 86.12 68 ILE A O 1
ATOM 562 N N . GLU A 1 69 ? -9.909 4.711 15.760 1.00 84.62 69 GLU A N 1
ATOM 563 C CA . GLU A 1 69 ? -9.656 5.854 14.871 1.00 84.62 69 GLU A CA 1
ATOM 564 C C . GLU A 1 69 ? -9.006 5.391 13.559 1.00 84.62 69 GLU A C 1
ATOM 566 O O . GLU A 1 69 ? -9.440 5.770 12.468 1.00 84.62 69 GLU A O 1
ATOM 571 N N . ALA A 1 70 ? -8.027 4.486 13.652 1.00 80.62 70 ALA A N 1
ATOM 572 C CA . ALA A 1 70 ? -7.384 3.881 12.493 1.00 80.62 70 ALA A CA 1
ATOM 573 C C . ALA A 1 70 ? -8.365 3.078 11.620 1.00 80.62 70 ALA A C 1
ATOM 575 O O . ALA A 1 70 ? -8.338 3.218 10.397 1.00 80.62 70 ALA A O 1
ATOM 576 N N . HIS A 1 71 ? -9.247 2.268 12.215 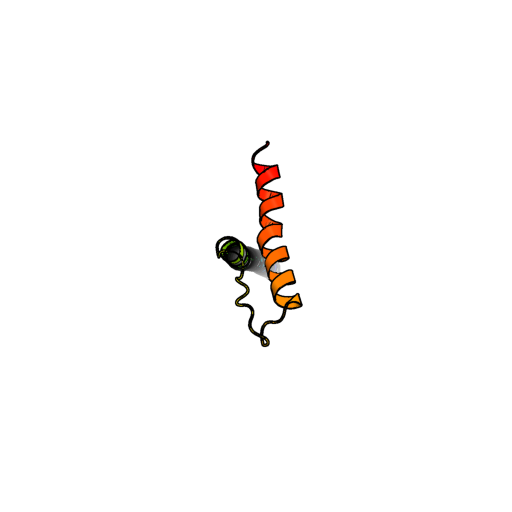1.00 79.31 71 HIS A N 1
ATOM 577 C CA . HIS A 1 71 ? -10.252 1.498 11.476 1.00 79.31 71 HIS A CA 1
ATOM 578 C C . HIS A 1 71 ? -11.195 2.416 10.671 1.00 79.31 71 HIS A C 1
ATOM 580 O O . HIS A 1 71 ? -11.396 2.205 9.471 1.00 79.31 71 HIS A O 1
ATOM 586 N N . PHE A 1 72 ? -11.701 3.489 11.289 1.00 77.75 72 PHE A N 1
ATOM 587 C CA . PHE A 1 72 ? -12.640 4.409 10.637 1.00 77.75 72 PHE A CA 1
ATOM 588 C C . PHE A 1 72 ? -11.999 5.440 9.700 1.00 77.75 72 PHE A C 1
ATOM 590 O O . PHE A 1 72 ? -12.695 5.974 8.839 1.00 77.75 72 PHE A O 1
ATOM 597 N N . SER A 1 73 ? -10.686 5.672 9.781 1.00 76.44 73 SER A N 1
ATOM 598 C CA . SER A 1 73 ? -9.970 6.564 8.851 1.00 76.44 73 SER A CA 1
ATOM 599 C C . SER A 1 73 ? -10.162 6.192 7.371 1.00 76.44 73 SER A C 1
ATOM 601 O O . SER A 1 73 ? -10.183 7.066 6.507 1.00 76.44 73 SER A O 1
ATOM 603 N N . SER A 1 74 ? -10.370 4.902 7.078 1.00 64.69 74 SER A N 1
ATOM 604 C CA . SER A 1 74 ? -10.599 4.401 5.716 1.00 64.69 74 SER A CA 1
ATOM 605 C C . SER A 1 74 ? -11.996 4.714 5.159 1.00 64.69 74 SER A C 1
ATOM 607 O O . SER A 1 74 ? -12.140 4.880 3.951 1.00 64.69 74 SER A O 1
ATOM 609 N N . TYR A 1 75 ? -13.006 4.882 6.020 1.00 63.94 75 TYR A N 1
ATOM 610 C CA . TYR A 1 75 ? -14.389 5.150 5.601 1.00 63.94 75 TYR A CA 1
ATOM 611 C C . TYR A 1 75 ? -14.602 6.583 5.092 1.00 63.94 75 TYR A C 1
ATOM 613 O O . TYR A 1 75 ? -15.521 6.824 4.312 1.00 63.94 75 TYR A O 1
ATOM 621 N N . ALA A 1 76 ? -13.758 7.538 5.500 1.00 59.50 76 ALA A N 1
ATOM 622 C CA . ALA A 1 76 ? -13.817 8.908 4.984 1.00 59.50 76 ALA A CA 1
ATOM 623 C C . ALA A 1 76 ? -13.485 8.966 3.482 1.00 59.50 76 ALA A C 1
ATOM 625 O O . ALA A 1 76 ? -14.110 9.714 2.741 1.00 59.50 76 ALA A O 1
ATOM 626 N N . VAL A 1 77 ? -12.561 8.116 3.025 1.00 57.03 77 VAL A N 1
ATOM 627 C CA . VAL A 1 77 ? -12.097 8.072 1.629 1.00 57.03 77 VAL A CA 1
ATOM 628 C C . VAL A 1 77 ? -13.125 7.408 0.701 1.00 57.03 77 VAL A C 1
ATOM 630 O O . VAL A 1 77 ? -13.269 7.804 -0.456 1.00 57.03 77 VAL A O 1
ATOM 633 N N . GLU A 1 78 ? -13.877 6.417 1.193 1.00 53.56 78 GLU A N 1
ATOM 634 C CA . GLU A 1 78 ? -14.891 5.718 0.390 1.00 53.56 78 GLU A CA 1
ATOM 635 C C . GLU A 1 78 ? -16.143 6.573 0.121 1.00 53.56 78 GLU A C 1
ATOM 637 O O . GLU A 1 78 ? -16.760 6.408 -0.930 1.00 53.56 78 GLU A O 1
ATOM 642 N N . ARG A 1 79 ? -16.498 7.523 1.004 1.00 54.12 79 ARG A N 1
ATOM 643 C CA . ARG A 1 79 ? -17.607 8.466 0.744 1.00 54.12 79 ARG A CA 1
ATOM 644 C C . ARG A 1 79 ? -17.299 9.444 -0.386 1.00 54.12 79 ARG A C 1
ATOM 646 O O . ARG A 1 79 ? -18.171 9.650 -1.220 1.00 54.12 79 ARG A O 1
ATOM 653 N N . ASP A 1 80 ? -16.086 9.989 -0.442 1.00 52.06 80 ASP A N 1
ATOM 654 C CA . ASP A 1 80 ? -15.701 10.937 -1.500 1.00 52.06 80 ASP A CA 1
ATOM 655 C C . ASP A 1 80 ? -15.546 10.259 -2.873 1.00 52.06 80 ASP A C 1
ATOM 657 O O . ASP A 1 80 ? -15.725 10.891 -3.908 1.00 52.06 80 ASP A O 1
ATOM 661 N N . SER A 1 81 ? -15.252 8.955 -2.903 1.00 52.81 81 SER A N 1
ATOM 662 C CA . SER A 1 81 ? -15.056 8.199 -4.151 1.00 52.81 81 SER A CA 1
ATOM 663 C C . SER A 1 81 ? -16.364 7.817 -4.859 1.00 52.81 81 SER A C 1
ATOM 665 O O . SER A 1 81 ? -16.337 7.466 -6.035 1.00 52.81 81 SER A O 1
ATOM 667 N N . ASN A 1 82 ? -17.492 7.823 -4.144 1.00 51.62 82 ASN A N 1
ATOM 668 C CA . ASN A 1 82 ? -18.794 7.376 -4.652 1.00 51.62 82 ASN A CA 1
ATOM 669 C C . ASN A 1 82 ? -19.690 8.543 -5.116 1.00 51.62 82 ASN A C 1
ATOM 671 O O . ASN A 1 82 ? -20.827 8.309 -5.516 1.00 51.62 82 ASN A O 1
ATOM 675 N N . ASP A 1 83 ? -19.184 9.777 -5.029 1.00 50.00 83 ASP A N 1
ATOM 676 C CA . ASP A 1 83 ? -19.874 11.026 -5.392 1.00 50.00 83 ASP A CA 1
ATOM 677 C C . ASP A 1 83 ? -19.222 11.707 -6.623 1.00 50.00 83 ASP A C 1
ATOM 679 O O . ASP A 1 83 ? -19.358 12.912 -6.831 1.00 50.00 83 ASP A O 1
ATOM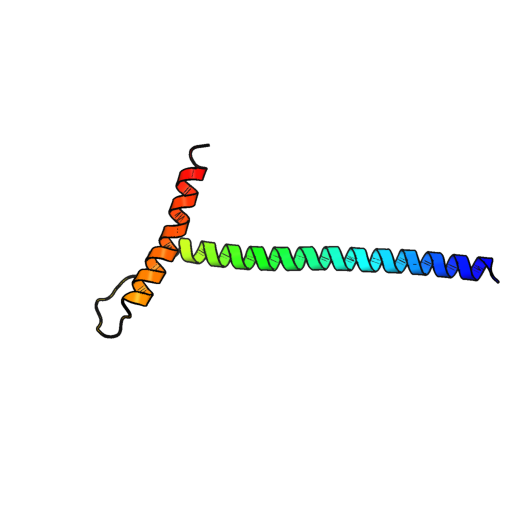 683 N N . SER A 1 84 ? -18.469 10.945 -7.434 1.00 45.03 84 SER A N 1
ATOM 684 C CA . SER A 1 84 ? -17.838 11.379 -8.699 1.00 45.03 84 SER A CA 1
ATOM 685 C C . SER A 1 84 ? -18.293 10.554 -9.897 1.00 45.03 84 SER A C 1
ATOM 687 O O . SER A 1 84 ? -18.434 9.319 -9.747 1.00 45.03 84 SER A O 1
#

Foldseek 3Di:
DVVVVVVVVVVVVVVVVVVVVVVVVVVVVVVVVVVVVVVVVLVVLLVPPQDDDPPDPPDDPVVSVVSNCSNCVVVVVVVVVVVD